Protein AF-A0AAU6RPE7-F1 (afdb_monomer_lite)

Secondary structure (DSSP, 8-state):
-B-BSSTT------SS-----GGGB------TTS-HHHHHHHHHH---TT-TT-SS-B--HHHHHT-------HHHHHHHH--

Radius of gyration: 13.78 Å; chains: 1; bounding box: 35×22×33 Å

Sequence (83 aa):
MSASGSIGRTIEYTGEDAYYQDSNIVWLNHNDEVINKYLKYFYKIVKWSGIEGTTIKRLYNKNILNTKIELPTVEEQYKLIFK

Structure (mmCIF, N/CA/C/O backbone):
data_AF-A0AAU6RPE7-F1
#
_entry.id   AF-A0AAU6RPE7-F1
#
loop_
_atom_site.group_PDB
_atom_site.id
_atom_site.type_symbol
_atom_site.label_atom_id
_atom_site.label_alt_id
_atom_site.label_comp_id
_atom_site.label_asym_id
_atom_site.label_entity_id
_atom_site.label_seq_id
_atom_site.pdbx_PDB_ins_code
_atom_site.Cartn_x
_atom_site.Cartn_y
_atom_site.Cartn_z
_atom_site.occupancy
_atom_site.B_iso_or_equiv
_atom_site.auth_seq_id
_atom_site.auth_comp_id
_atom_site.auth_asym_id
_atom_site.auth_atom_id
_atom_site.pdbx_PDB_model_num
ATOM 1 N N . MET A 1 1 ? 0.166 1.659 -7.472 1.00 83.94 1 MET A N 1
ATOM 2 C CA . MET A 1 1 ? 1.514 1.824 -6.868 1.00 83.94 1 MET A CA 1
ATOM 3 C C . MET A 1 1 ? 2.580 1.753 -7.956 1.00 83.94 1 MET A C 1
ATOM 5 O O . MET A 1 1 ? 2.431 0.936 -8.854 1.00 83.94 1 MET A O 1
ATOM 9 N N . SER A 1 2 ? 3.633 2.577 -7.895 1.00 82.50 2 SER A N 1
ATOM 10 C CA . SER A 1 2 ? 4.732 2.545 -8.876 1.00 82.50 2 SER A CA 1
ATOM 11 C C . SER A 1 2 ? 5.691 1.380 -8.626 1.00 82.50 2 SER A C 1
ATOM 13 O O . SER A 1 2 ? 6.195 1.207 -7.513 1.00 82.50 2 SER A O 1
ATOM 15 N N . ALA A 1 3 ? 5.978 0.617 -9.676 1.00 82.75 3 ALA A N 1
ATOM 16 C CA . ALA A 1 3 ? 6.836 -0.562 -9.676 1.00 82.75 3 ALA A CA 1
ATOM 17 C C . ALA A 1 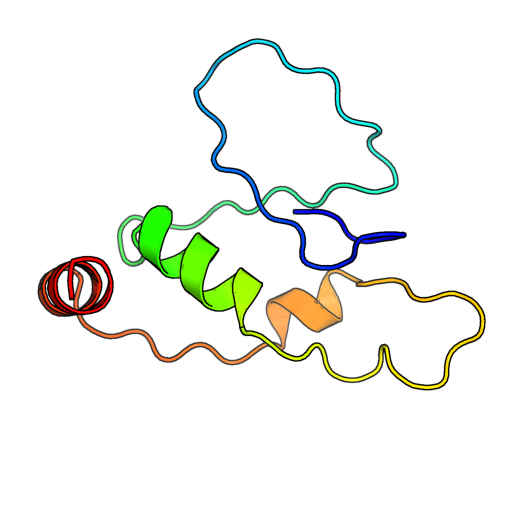3 ? 8.229 -0.323 -10.286 1.00 82.75 3 ALA A C 1
ATOM 19 O O . ALA A 1 3 ? 9.099 -1.191 -10.221 1.00 82.75 3 ALA A O 1
ATOM 20 N N . SER A 1 4 ? 8.468 0.851 -10.865 1.00 78.25 4 SER A N 1
ATOM 21 C CA . SER A 1 4 ? 9.766 1.280 -11.396 1.00 78.25 4 SER A CA 1
ATOM 22 C C . SER A 1 4 ? 9.946 2.790 -11.180 1.00 78.25 4 SER A C 1
ATOM 24 O O . SER A 1 4 ? 8.993 3.493 -10.830 1.00 78.25 4 SER A O 1
ATOM 26 N N . GLY A 1 5 ? 11.176 3.297 -11.313 1.00 81.00 5 GLY A N 1
ATOM 27 C CA . GLY A 1 5 ? 11.480 4.710 -11.055 1.00 81.00 5 GLY A CA 1
ATOM 28 C C . GLY A 1 5 ? 11.271 5.080 -9.581 1.00 81.00 5 GLY A C 1
ATOM 29 O O . GLY A 1 5 ? 12.024 4.629 -8.719 1.00 81.00 5 GLY A O 1
ATOM 30 N N . SER A 1 6 ? 10.234 5.872 -9.276 1.00 76.62 6 SER A N 1
ATOM 31 C CA . SER A 1 6 ? 9.808 6.208 -7.903 1.00 76.62 6 SER A CA 1
ATOM 32 C C . SER A 1 6 ? 9.089 5.033 -7.218 1.00 76.62 6 SER A C 1
ATOM 34 O O . SER A 1 6 ? 7.904 5.119 -6.890 1.00 76.62 6 SER A O 1
ATOM 36 N N . ILE A 1 7 ? 9.791 3.913 -7.048 1.00 81.69 7 ILE A N 1
ATOM 37 C CA . ILE A 1 7 ? 9.249 2.652 -6.518 1.00 81.69 7 ILE A CA 1
ATOM 38 C C . ILE A 1 7 ? 8.559 2.862 -5.167 1.00 81.69 7 ILE A C 1
ATOM 40 O O . ILE A 1 7 ? 9.081 3.553 -4.295 1.00 81.69 7 ILE A O 1
ATOM 44 N N . GLY A 1 8 ? 7.383 2.253 -4.998 1.00 77.81 8 GLY A N 1
ATOM 45 C CA . GLY A 1 8 ? 6.588 2.347 -3.769 1.00 77.81 8 GLY A CA 1
ATOM 46 C C . GLY A 1 8 ? 5.716 3.602 -3.679 1.00 77.81 8 GLY A C 1
ATOM 47 O O . GLY A 1 8 ? 4.866 3.695 -2.791 1.00 77.81 8 GLY A O 1
ATOM 48 N N . ARG A 1 9 ? 5.833 4.551 -4.625 1.00 82.50 9 ARG A N 1
ATOM 49 C CA . ARG A 1 9 ? 4.905 5.688 -4.704 1.00 82.50 9 ARG A CA 1
ATOM 50 C C . ARG A 1 9 ? 3.480 5.169 -4.887 1.00 82.50 9 ARG A C 1
ATOM 52 O O . ARG A 1 9 ? 3.160 4.516 -5.883 1.00 82.50 9 ARG A O 1
ATOM 59 N N . THR A 1 10 ? 2.628 5.485 -3.920 1.00 85.19 10 THR A N 1
ATOM 60 C CA . THR A 1 10 ? 1.257 4.979 -3.838 1.00 85.19 10 THR A CA 1
ATOM 61 C C . THR A 1 10 ? 0.280 6.142 -3.761 1.00 85.19 10 THR A C 1
ATOM 63 O O . THR A 1 10 ? 0.478 7.091 -2.999 1.00 85.19 10 THR A O 1
ATOM 66 N N . ILE A 1 11 ? -0.765 6.066 -4.576 1.00 82.25 11 ILE A N 1
ATOM 67 C CA . ILE A 1 11 ? -1.877 7.013 -4.630 1.00 82.25 11 ILE A CA 1
ATOM 68 C C . ILE A 1 11 ? -3.169 6.232 -4.394 1.00 82.25 11 ILE A C 1
ATOM 70 O O . ILE A 1 11 ? -3.237 5.052 -4.734 1.00 82.25 11 ILE A O 1
ATOM 74 N N . GLU A 1 12 ? -4.152 6.880 -3.775 1.00 81.75 12 GLU A N 1
ATOM 75 C CA . GLU A 1 12 ? -5.513 6.341 -3.710 1.00 81.75 12 GLU A CA 1
ATOM 76 C C . GLU A 1 12 ? -6.198 6.682 -5.025 1.00 81.75 12 GLU A C 1
ATOM 78 O O . GLU A 1 12 ? -6.072 7.810 -5.504 1.00 81.75 12 GLU A O 1
ATOM 83 N N . TYR A 1 13 ? -6.886 5.706 -5.604 1.00 79.94 13 TYR A N 1
ATOM 84 C CA . TYR A 1 13 ? -7.702 5.939 -6.780 1.00 79.94 13 TYR A CA 1
ATOM 85 C C . TYR A 1 13 ? -9.032 6.557 -6.346 1.00 79.94 13 TYR A C 1
ATOM 87 O O . TYR A 1 13 ? -9.732 5.992 -5.509 1.00 79.94 13 TYR A O 1
ATOM 95 N N . THR A 1 14 ? -9.353 7.733 -6.879 1.00 80.12 14 THR A N 1
ATOM 96 C CA . THR A 1 14 ? -10.537 8.525 -6.503 1.00 80.12 14 THR A CA 1
ATOM 97 C C . THR A 1 14 ? -11.752 8.257 -7.393 1.00 80.12 14 THR A C 1
ATOM 99 O O . THR A 1 14 ? -12.788 8.880 -7.191 1.00 80.12 14 THR A O 1
ATOM 102 N N . GLY A 1 15 ? -11.650 7.330 -8.353 1.00 77.75 15 GLY A N 1
ATOM 103 C CA . GLY A 1 15 ? -12.713 7.045 -9.325 1.00 77.75 15 GLY A CA 1
ATOM 104 C C . GLY A 1 15 ? -12.717 7.973 -10.543 1.00 77.75 15 GLY A C 1
ATOM 105 O O . GLY A 1 15 ? -13.567 7.822 -11.411 1.00 77.75 15 GLY A O 1
ATOM 106 N N . GLU A 1 16 ? -11.780 8.919 -10.616 1.00 81.75 16 GLU A N 1
ATOM 107 C CA . GLU A 1 16 ? -11.614 9.802 -11.771 1.00 81.75 16 GLU A CA 1
ATOM 108 C C . GLU A 1 16 ? -10.835 9.107 -12.895 1.00 81.75 16 GLU A C 1
ATOM 110 O O . GLU A 1 16 ? -9.988 8.238 -12.651 1.00 81.75 16 GLU A O 1
ATOM 115 N N . ASP A 1 17 ? -11.096 9.515 -14.137 1.00 76.38 17 ASP A N 1
ATOM 116 C CA . ASP A 1 17 ? -10.319 9.063 -15.286 1.00 76.38 17 ASP A CA 1
ATOM 117 C C . ASP A 1 17 ? -8.872 9.538 -15.147 1.00 76.38 17 ASP A C 1
ATOM 119 O O . ASP A 1 17 ? -8.578 10.734 -15.082 1.00 76.38 17 ASP A O 1
ATOM 123 N N . ALA A 1 18 ? -7.946 8.587 -15.111 1.00 75.56 18 ALA A N 1
ATOM 124 C CA . ALA A 1 18 ? -6.531 8.875 -14.984 1.00 75.56 18 ALA A CA 1
ATOM 125 C C . ALA A 1 18 ? -5.719 7.953 -15.890 1.00 75.56 18 ALA A C 1
ATOM 127 O O . ALA A 1 18 ? -5.910 6.738 -15.920 1.00 75.56 18 ALA A O 1
ATOM 128 N N . TYR A 1 19 ? -4.786 8.556 -16.626 1.00 74.56 19 TYR A N 1
ATOM 129 C CA . TYR A 1 19 ? -3.889 7.841 -17.521 1.00 74.56 19 TYR A CA 1
ATOM 130 C C . TYR A 1 19 ? -2.613 7.455 -16.782 1.00 74.56 19 TYR A C 1
ATOM 132 O O . TYR A 1 19 ? -1.874 8.292 -16.260 1.00 74.56 19 TYR A O 1
ATOM 140 N N . TYR A 1 20 ? -2.355 6.157 -16.765 1.00 74.00 20 TYR A N 1
ATOM 141 C CA . TYR A 1 20 ? -1.268 5.522 -16.045 1.00 74.00 20 TYR A CA 1
ATOM 142 C C . TYR A 1 20 ? -0.452 4.703 -17.045 1.00 74.00 20 TYR A C 1
ATOM 144 O O . TYR A 1 20 ? -1.014 3.960 -17.838 1.00 74.00 20 TYR A O 1
ATOM 152 N N . GLN A 1 21 ? 0.876 4.842 -17.050 1.00 70.69 21 GLN A N 1
ATOM 153 C CA . GLN A 1 21 ? 1.711 4.021 -17.929 1.00 70.69 21 GLN A CA 1
ATOM 154 C C . GLN A 1 21 ? 1.742 2.578 -17.396 1.00 70.69 21 GLN A C 1
ATOM 156 O O . GLN A 1 21 ? 2.401 2.294 -16.390 1.00 70.69 21 GLN A O 1
ATOM 161 N N . ASP A 1 22 ? 1.042 1.674 -18.081 1.00 66.12 22 ASP A N 1
ATOM 162 C CA . ASP A 1 22 ? 0.717 0.325 -17.593 1.00 66.12 22 ASP A CA 1
ATOM 163 C C . ASP A 1 22 ? 1.930 -0.515 -17.171 1.00 66.12 22 ASP A C 1
ATOM 165 O O . ASP A 1 22 ? 1.867 -1.279 -16.210 1.00 66.12 22 ASP A O 1
ATOM 169 N N . SER A 1 23 ? 3.087 -0.348 -17.819 1.00 70.12 23 SER A N 1
ATOM 170 C CA . SER A 1 23 ? 4.276 -1.167 -17.537 1.00 70.12 23 SER A CA 1
ATOM 171 C C . SER A 1 23 ? 4.916 -0.905 -16.167 1.00 70.12 23 SER A C 1
ATOM 173 O O . SER A 1 23 ? 5.812 -1.654 -15.752 1.00 70.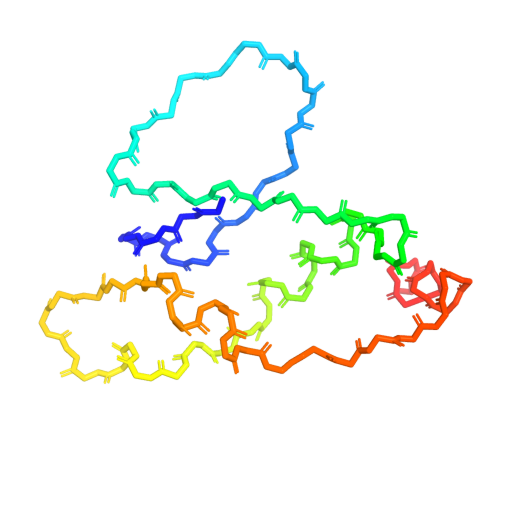12 23 SER A O 1
ATOM 175 N N . ASN A 1 24 ? 4.507 0.170 -15.487 1.00 80.25 24 ASN A N 1
ATOM 176 C CA . ASN A 1 24 ? 5.129 0.670 -14.264 1.00 80.25 24 ASN A CA 1
ATOM 177 C C . ASN A 1 24 ? 4.166 0.738 -13.079 1.00 80.25 24 ASN A C 1
ATOM 179 O O . ASN A 1 24 ? 4.587 1.155 -12.002 1.00 80.25 24 ASN A O 1
ATOM 183 N N . ILE A 1 25 ? 2.900 0.352 -13.244 1.00 82.69 25 ILE A N 1
ATOM 184 C CA . ILE A 1 25 ? 1.883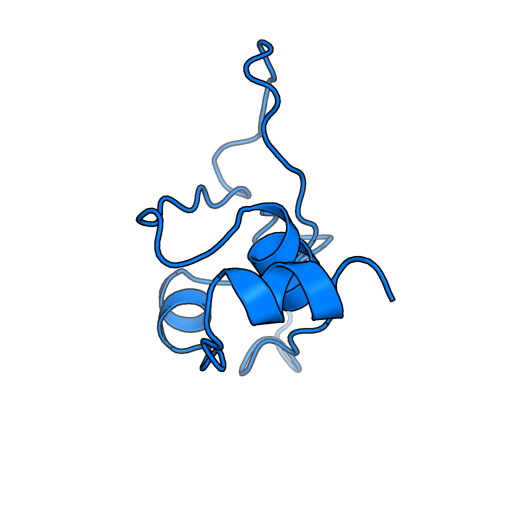 0.517 -12.207 1.00 82.69 25 ILE A CA 1
ATOM 185 C C . ILE A 1 25 ? 1.300 -0.834 -11.817 1.00 82.69 25 ILE A C 1
ATOM 187 O O . ILE A 1 25 ? 0.916 -1.641 -12.653 1.00 82.69 25 ILE A O 1
ATOM 191 N N . VAL A 1 26 ? 1.246 -1.070 -10.508 1.00 85.19 26 VAL A N 1
ATOM 192 C CA . VAL A 1 26 ? 0.557 -2.211 -9.907 1.00 85.19 26 VAL A CA 1
ATOM 193 C C . VAL A 1 26 ? -0.729 -1.718 -9.262 1.00 85.19 26 VAL A C 1
ATOM 195 O O . VAL A 1 26 ? -0.701 -0.807 -8.423 1.00 85.19 26 VAL A O 1
ATOM 198 N N . TRP A 1 27 ? -1.835 -2.344 -9.652 1.00 85.25 27 TRP A N 1
ATOM 199 C CA . TRP A 1 27 ? -3.143 -2.205 -9.026 1.00 85.25 27 TRP A CA 1
ATOM 200 C C . TRP A 1 27 ? -3.286 -3.252 -7.929 1.00 85.25 27 TRP A C 1
ATOM 202 O O . TRP A 1 27 ? -2.959 -4.420 -8.134 1.00 85.25 27 TRP A O 1
ATOM 212 N N . LEU A 1 28 ? -3.738 -2.820 -6.757 1.00 84.25 28 LEU A N 1
ATOM 213 C CA . LEU A 1 28 ? -3.962 -3.692 -5.614 1.00 84.25 28 LEU A CA 1
ATOM 214 C C . LEU A 1 28 ? -5.448 -3.689 -5.313 1.00 84.25 28 LEU A C 1
ATOM 216 O O . LEU A 1 28 ? -6.026 -2.628 -5.094 1.00 84.25 28 LEU A O 1
ATOM 220 N N . ASN A 1 29 ? -6.033 -4.878 -5.326 1.00 84.56 29 ASN A N 1
ATOM 221 C CA . ASN A 1 29 ? -7.380 -5.109 -4.846 1.00 84.56 29 ASN A CA 1
ATOM 222 C C . ASN A 1 29 ? -7.284 -5.901 -3.541 1.00 84.56 29 ASN A C 1
ATOM 224 O O . ASN A 1 29 ? -6.476 -6.828 -3.444 1.00 84.56 29 ASN A O 1
ATOM 228 N N . HIS A 1 30 ? -8.080 -5.523 -2.553 1.00 83.94 30 HIS A N 1
ATOM 229 C CA . HIS A 1 30 ? -8.168 -6.196 -1.265 1.00 83.94 30 HIS A CA 1
ATOM 230 C C . HIS A 1 30 ? -9.626 -6.217 -0.801 1.00 83.94 30 HIS A C 1
ATOM 232 O O . HIS A 1 30 ? -10.480 -5.526 -1.350 1.00 83.94 30 HIS A O 1
ATOM 238 N N . ASN A 1 31 ? -9.909 -7.046 0.194 1.00 85.00 31 ASN A N 1
ATOM 239 C CA . ASN A 1 31 ? -11.204 -7.119 0.864 1.00 85.00 31 ASN A CA 1
ATOM 240 C C . ASN A 1 31 ? -11.340 -6.023 1.940 1.00 85.00 31 ASN A C 1
ATOM 242 O O . ASN A 1 31 ? -10.389 -5.300 2.236 1.00 85.00 31 ASN A O 1
ATOM 246 N N . ASP A 1 32 ? -12.505 -5.931 2.577 1.00 83.06 32 ASP A N 1
ATOM 247 C CA . ASP A 1 32 ? -12.801 -4.908 3.595 1.00 83.06 32 ASP A CA 1
ATOM 248 C C . ASP A 1 32 ? -12.062 -5.110 4.939 1.00 83.06 32 ASP A C 1
ATOM 250 O O . ASP A 1 32 ? -12.292 -4.376 5.899 1.00 83.06 32 ASP A O 1
ATOM 254 N N . GLU A 1 33 ? -11.157 -6.091 5.030 1.00 85.94 33 GLU A N 1
ATOM 255 C CA . GLU A 1 33 ? -10.334 -6.336 6.223 1.00 85.94 33 GLU A CA 1
ATOM 256 C C . GLU A 1 33 ? -9.214 -5.298 6.382 1.00 85.94 33 GLU A C 1
ATOM 258 O O . GLU A 1 33 ? -8.706 -5.080 7.483 1.00 85.94 33 GLU A O 1
ATOM 263 N N . VAL A 1 34 ? -8.835 -4.634 5.288 1.00 88.38 34 VAL A N 1
ATOM 264 C CA . VAL A 1 34 ? -7.833 -3.566 5.247 1.00 88.38 34 VAL A CA 1
ATOM 265 C C . VAL A 1 34 ? -8.490 -2.284 4.768 1.00 88.38 34 VAL A C 1
ATOM 267 O O . VAL A 1 34 ? -9.190 -2.279 3.764 1.00 88.38 34 VAL A O 1
ATOM 270 N N . ILE A 1 35 ? -8.205 -1.158 5.418 1.00 89.62 35 ILE A N 1
ATOM 271 C CA . ILE A 1 35 ? -8.627 0.150 4.906 1.00 89.62 35 ILE A CA 1
ATOM 272 C C . ILE A 1 35 ? -7.586 0.715 3.929 1.00 89.62 35 ILE A C 1
ATOM 274 O O . ILE A 1 35 ? -6.385 0.720 4.208 1.00 89.62 35 ILE A O 1
ATOM 278 N N . ASN A 1 36 ? -8.048 1.279 2.805 1.00 88.12 36 ASN A N 1
ATOM 279 C CA . ASN A 1 36 ? -7.199 1.862 1.749 1.00 88.12 36 ASN A CA 1
ATOM 280 C C . ASN A 1 36 ? -6.107 2.795 2.298 1.00 88.12 36 ASN A C 1
ATOM 282 O O . ASN A 1 36 ? -4.942 2.738 1.895 1.00 88.12 36 ASN A O 1
ATOM 286 N N . LYS A 1 37 ? -6.478 3.655 3.255 1.00 88.06 37 LYS A N 1
ATOM 287 C CA . LYS A 1 37 ? -5.548 4.595 3.887 1.00 88.06 37 LYS A CA 1
ATOM 288 C C . LYS A 1 37 ? -4.456 3.871 4.682 1.00 88.06 37 LYS A C 1
ATOM 290 O O . LYS A 1 37 ? -3.299 4.271 4.580 1.00 88.06 37 LYS A O 1
ATOM 295 N N . TYR A 1 38 ? -4.785 2.803 5.415 1.00 89.50 38 TYR A N 1
ATOM 296 C CA . TYR A 1 38 ? -3.811 2.012 6.182 1.00 89.50 38 TYR A CA 1
ATOM 297 C C . TYR A 1 38 ? -2.791 1.396 5.237 1.00 89.50 38 TYR A C 1
ATOM 299 O O . TYR A 1 38 ? -1.587 1.594 5.391 1.00 89.50 38 TYR A O 1
ATOM 307 N N . LEU A 1 39 ? -3.289 0.747 4.185 1.00 88.69 39 LEU A N 1
ATOM 308 C CA . LEU A 1 39 ? -2.466 0.101 3.176 1.00 88.69 39 LEU A CA 1
ATOM 309 C C . LEU A 1 39 ? -1.539 1.095 2.461 1.00 88.69 39 LEU A C 1
ATOM 311 O O . LEU A 1 39 ? -0.359 0.825 2.242 1.00 88.69 39 LEU A O 1
ATOM 315 N N . LYS A 1 40 ? -2.043 2.292 2.150 1.00 87.88 40 LYS A N 1
ATOM 316 C CA . LYS A 1 40 ? -1.242 3.380 1.580 1.00 87.88 40 LYS A CA 1
ATOM 317 C C . LYS A 1 40 ? -0.147 3.862 2.528 1.00 87.88 40 LYS A C 1
ATOM 319 O O . LYS A 1 40 ? 0.962 4.120 2.065 1.00 87.88 40 LYS A O 1
ATOM 324 N N . TYR A 1 41 ? -0.435 4.017 3.822 1.00 87.56 41 TYR A N 1
ATOM 325 C CA . TYR A 1 41 ? 0.585 4.370 4.815 1.00 87.56 41 TYR A CA 1
ATOM 326 C C . TYR A 1 41 ? 1.631 3.267 4.953 1.00 87.56 41 TYR A C 1
ATOM 328 O O . TYR A 1 41 ? 2.823 3.562 4.918 1.00 87.56 41 TYR A O 1
ATOM 336 N N . PHE A 1 42 ? 1.199 2.009 5.009 1.00 88.81 42 PHE A N 1
ATOM 337 C CA . PHE A 1 42 ? 2.080 0.851 5.040 1.00 88.81 42 PHE A CA 1
ATOM 338 C C . PHE A 1 42 ? 3.041 0.843 3.842 1.00 88.81 42 PHE A C 1
ATOM 340 O O . PHE A 1 42 ? 4.257 0.869 4.021 1.00 88.81 42 PHE A O 1
ATOM 347 N N . TYR A 1 43 ? 2.537 0.939 2.608 1.00 87.62 43 TYR A N 1
ATOM 348 C CA . TYR A 1 43 ? 3.398 0.937 1.419 1.00 87.62 43 TYR A CA 1
ATOM 349 C C . TYR A 1 43 ? 4.321 2.155 1.289 1.00 87.62 43 TYR A C 1
ATOM 351 O O . TYR A 1 43 ? 5.307 2.082 0.556 1.00 87.62 43 TYR A O 1
ATOM 359 N N . LYS A 1 44 ? 4.054 3.258 2.002 1.00 84.00 44 LYS A N 1
ATOM 360 C CA . LYS A 1 44 ? 4.998 4.385 2.091 1.00 84.00 44 LYS A CA 1
ATOM 361 C C . LYS A 1 44 ? 6.224 4.069 2.951 1.00 84.00 44 LYS A C 1
ATOM 363 O O . LYS A 1 44 ? 7.276 4.649 2.700 1.00 84.00 44 LYS A O 1
ATOM 368 N N . ILE A 1 45 ? 6.086 3.214 3.965 1.00 85.44 45 ILE A N 1
ATOM 369 C CA . ILE A 1 45 ? 7.155 2.915 4.935 1.00 85.44 45 ILE A CA 1
ATOM 370 C C . ILE A 1 45 ? 7.849 1.573 4.678 1.00 85.44 45 ILE A C 1
ATOM 372 O O . ILE A 1 45 ? 8.956 1.351 5.168 1.00 85.44 45 ILE A O 1
ATOM 376 N N . VAL A 1 46 ? 7.220 0.680 3.909 1.00 86.31 46 VAL A N 1
ATOM 377 C CA . VAL A 1 46 ? 7.778 -0.628 3.557 1.00 86.31 46 VAL A CA 1
ATOM 378 C C . VAL A 1 46 ? 9.124 -0.487 2.855 1.00 86.31 46 VAL A C 1
ATOM 380 O O . VAL A 1 46 ? 9.270 0.210 1.849 1.00 86.31 46 VAL A O 1
ATOM 383 N N . LYS A 1 47 ? 10.102 -1.249 3.351 1.00 82.25 47 LYS A N 1
ATOM 384 C CA . LYS A 1 47 ? 11.355 -1.507 2.646 1.00 82.25 47 LYS A CA 1
ATOM 385 C C . LYS A 1 47 ? 11.210 -2.779 1.825 1.00 82.25 47 LYS A C 1
ATOM 387 O O . LYS A 1 47 ? 11.034 -3.870 2.363 1.00 82.25 47 LYS A O 1
ATOM 392 N N . TRP A 1 48 ? 11.286 -2.636 0.511 1.00 83.06 48 TRP A N 1
ATOM 393 C CA . TRP A 1 48 ? 11.128 -3.748 -0.414 1.00 83.06 48 TRP A CA 1
ATOM 394 C C . TRP A 1 48 ? 12.385 -4.617 -0.464 1.00 83.06 48 TRP A C 1
ATOM 396 O O . TRP A 1 48 ? 13.448 -4.174 -0.903 1.00 83.06 48 TRP A O 1
ATOM 406 N N . SER A 1 49 ? 12.252 -5.879 -0.061 1.00 77.69 49 SER A N 1
ATOM 407 C CA . SER A 1 49 ? 13.353 -6.840 -0.134 1.00 77.69 49 SER A CA 1
ATOM 408 C C . SER A 1 49 ? 13.754 -7.129 -1.585 1.00 77.69 49 SER A C 1
ATOM 410 O O . SER A 1 49 ? 12.894 -7.324 -2.452 1.00 77.69 49 SER A O 1
ATOM 412 N N . GLY A 1 50 ? 15.064 -7.178 -1.844 1.00 72.94 50 GLY A N 1
ATOM 413 C CA . GLY A 1 50 ? 15.631 -7.565 -3.139 1.00 72.94 50 GLY A CA 1
ATOM 414 C C . GLY A 1 50 ? 15.624 -6.479 -4.220 1.00 72.94 50 GLY A C 1
ATOM 415 O O . GLY A 1 50 ? 15.836 -6.801 -5.386 1.00 72.94 50 GLY A O 1
ATOM 416 N N . ILE A 1 51 ? 15.370 -5.214 -3.861 1.00 74.94 51 ILE A N 1
ATOM 417 C CA . ILE A 1 51 ? 15.484 -4.068 -4.787 1.00 74.94 51 ILE A CA 1
ATOM 418 C C . ILE A 1 51 ? 16.854 -3.381 -4.671 1.00 74.94 51 ILE A C 1
ATOM 420 O O . ILE A 1 51 ? 17.374 -2.845 -5.654 1.00 74.94 51 ILE A O 1
ATOM 424 N N . GLU A 1 52 ? 17.461 -3.408 -3.485 1.00 68.25 52 GLU A N 1
ATOM 425 C CA . GLU A 1 52 ? 18.781 -2.829 -3.234 1.00 68.25 52 GLU A CA 1
ATOM 426 C C . GLU A 1 52 ? 19.880 -3.645 -3.942 1.00 68.25 52 GLU A C 1
ATOM 428 O O . GLU A 1 52 ? 19.900 -4.870 -3.866 1.00 68.25 52 GLU A O 1
ATOM 433 N N . GLY A 1 53 ? 20.780 -2.966 -4.665 1.00 64.75 53 GLY A N 1
ATOM 434 C CA . GLY A 1 53 ? 21.927 -3.591 -5.345 1.00 64.75 53 GLY A CA 1
ATOM 435 C C . GLY A 1 53 ? 21.727 -3.983 -6.816 1.00 64.75 53 GLY A C 1
ATOM 436 O O . GLY A 1 53 ? 22.654 -4.501 -7.429 1.00 64.75 53 GLY A O 1
ATOM 437 N N . THR A 1 54 ? 20.561 -3.719 -7.416 1.00 65.00 54 THR A N 1
ATOM 438 C CA . THR A 1 54 ? 20.310 -4.001 -8.844 1.00 65.00 54 THR A CA 1
ATOM 439 C C . THR A 1 54 ? 20.474 -2.750 -9.717 1.00 65.00 54 THR A C 1
ATOM 441 O O . THR A 1 54 ? 20.082 -1.651 -9.321 1.00 65.00 54 THR A O 1
ATOM 444 N N . THR A 1 55 ? 21.029 -2.905 -10.928 1.00 69.88 55 THR A N 1
ATOM 445 C CA . THR A 1 55 ? 21.172 -1.810 -11.914 1.00 69.88 55 THR A CA 1
ATOM 446 C C . THR A 1 55 ? 19.814 -1.279 -12.374 1.00 69.88 55 THR A C 1
ATOM 448 O O . THR A 1 55 ? 19.654 -0.083 -12.605 1.00 69.88 55 THR A O 1
ATOM 451 N N . ILE A 1 56 ? 18.813 -2.161 -12.461 1.00 69.06 56 ILE A N 1
ATOM 452 C CA . ILE A 1 56 ? 17.425 -1.811 -12.767 1.00 69.06 56 ILE A CA 1
ATOM 453 C C . ILE A 1 56 ? 16.587 -2.097 -11.528 1.00 69.06 56 ILE A C 1
ATOM 455 O O . ILE A 1 56 ? 16.189 -3.234 -11.275 1.00 69.06 56 ILE A O 1
ATOM 459 N N . LYS A 1 57 ? 16.284 -1.043 -10.770 1.00 74.19 57 LYS A N 1
ATOM 460 C CA . LYS A 1 57 ? 15.382 -1.142 -9.625 1.00 74.19 57 LYS A CA 1
ATOM 461 C C . LYS A 1 57 ? 13.958 -1.376 -10.140 1.00 74.19 57 LYS A C 1
ATOM 463 O O . LYS A 1 57 ? 13.366 -0.495 -10.769 1.00 74.19 57 LYS A O 1
ATOM 468 N N . ARG A 1 58 ? 13.414 -2.568 -9.883 1.00 82.81 58 ARG A N 1
ATOM 469 C CA . ARG A 1 58 ? 12.042 -2.949 -10.242 1.00 82.81 58 ARG A CA 1
ATOM 470 C C . ARG A 1 58 ? 11.394 -3.738 -9.110 1.00 82.81 58 ARG A C 1
ATOM 472 O O . ARG A 1 58 ? 11.995 -4.657 -8.561 1.00 82.81 58 ARG A O 1
ATOM 479 N N . LEU A 1 59 ? 10.163 -3.373 -8.779 1.00 84.62 59 LEU A N 1
ATOM 480 C CA . LEU A 1 59 ? 9.310 -4.082 -7.836 1.00 84.62 59 LEU A CA 1
ATOM 481 C C . LEU A 1 59 ? 8.440 -5.069 -8.618 1.00 84.62 59 LEU A C 1
ATOM 483 O O . LEU A 1 59 ? 7.652 -4.663 -9.469 1.00 84.62 59 LEU A O 1
ATOM 487 N N . TYR A 1 60 ? 8.589 -6.363 -8.352 1.00 85.25 60 TYR A N 1
ATOM 488 C CA . TYR A 1 60 ? 7.771 -7.397 -8.985 1.00 85.25 60 TYR A CA 1
ATOM 489 C C . TYR A 1 60 ? 6.606 -7.798 -8.077 1.00 85.25 60 TYR A C 1
ATOM 491 O O . TYR A 1 60 ? 6.692 -7.675 -6.856 1.00 85.25 60 TYR A O 1
ATOM 499 N N . ASN A 1 61 ? 5.552 -8.379 -8.658 1.00 84.56 61 ASN A N 1
ATOM 500 C CA . ASN A 1 61 ? 4.386 -8.864 -7.907 1.00 84.56 61 ASN A CA 1
ATOM 501 C C . ASN A 1 61 ? 4.781 -9.800 -6.757 1.00 84.56 61 ASN A C 1
ATOM 503 O O . ASN A 1 61 ? 4.255 -9.672 -5.659 1.00 84.56 61 ASN A O 1
ATOM 507 N N . LYS A 1 62 ? 5.779 -10.671 -6.965 1.00 86.25 62 LYS A N 1
ATOM 508 C CA . LYS A 1 62 ? 6.307 -11.550 -5.910 1.00 86.25 62 LYS A CA 1
ATOM 509 C C . LYS A 1 62 ? 6.841 -10.783 -4.696 1.00 86.25 62 LYS A C 1
ATOM 511 O O . LYS A 1 62 ? 6.676 -11.243 -3.576 1.00 86.25 62 LYS A O 1
ATOM 516 N N . ASN A 1 63 ? 7.479 -9.626 -4.896 1.00 87.31 63 ASN A N 1
ATOM 517 C CA . ASN A 1 63 ? 7.996 -8.820 -3.791 1.00 87.31 63 ASN A CA 1
ATOM 518 C C . ASN A 1 63 ? 6.832 -8.252 -2.975 1.00 87.31 63 ASN A C 1
ATOM 520 O O . ASN A 1 63 ? 6.892 -8.251 -1.751 1.00 87.31 63 ASN A O 1
ATOM 524 N N . ILE A 1 64 ? 5.765 -7.824 -3.657 1.00 87.00 64 ILE A N 1
ATOM 525 C CA . ILE A 1 64 ? 4.562 -7.275 -3.028 1.00 87.00 64 ILE A CA 1
ATOM 526 C C . ILE A 1 64 ? 3.819 -8.356 -2.247 1.00 87.00 64 ILE A C 1
ATOM 528 O O . ILE A 1 64 ? 3.558 -8.171 -1.065 1.00 87.00 64 ILE A O 1
ATOM 532 N N . LEU A 1 65 ? 3.554 -9.504 -2.874 1.00 86.00 65 LEU A N 1
ATOM 533 C CA . LEU A 1 65 ? 2.831 -10.620 -2.258 1.00 86.00 65 LEU A CA 1
ATOM 534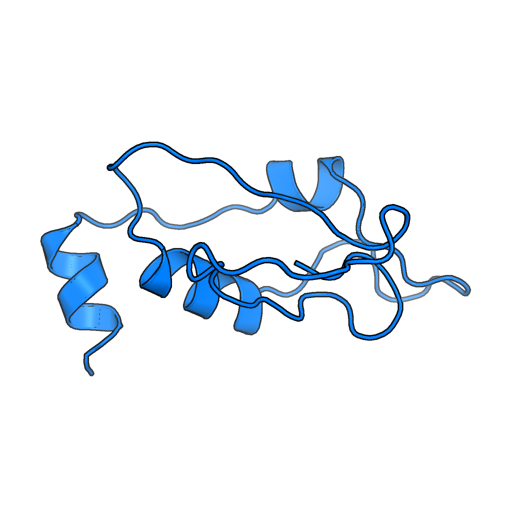 C C . LEU A 1 65 ? 3.589 -11.246 -1.078 1.00 86.00 65 LEU A C 1
ATOM 536 O O . LEU A 1 65 ? 2.969 -11.694 -0.123 1.00 86.00 65 LEU A O 1
ATOM 540 N N . ASN A 1 66 ? 4.924 -11.249 -1.117 1.00 87.19 66 ASN A N 1
ATOM 541 C CA . ASN A 1 66 ? 5.748 -11.769 -0.021 1.00 87.19 66 ASN A CA 1
ATOM 542 C C . ASN A 1 66 ? 6.004 -10.738 1.091 1.00 87.19 66 ASN A C 1
ATOM 544 O O . ASN A 1 66 ? 6.655 -11.064 2.087 1.00 87.19 66 ASN A O 1
ATOM 548 N N . THR A 1 67 ? 5.550 -9.492 0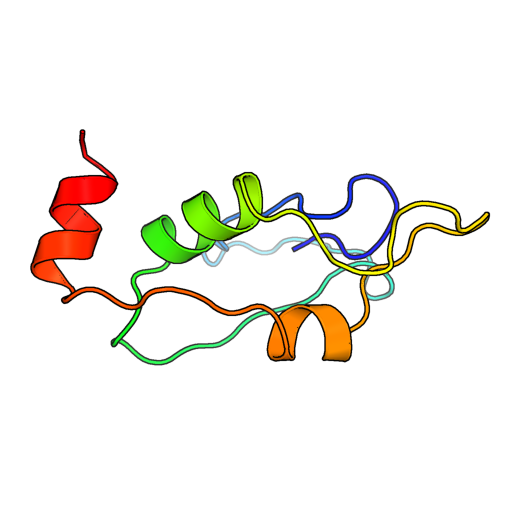.927 1.00 88.31 67 THR A N 1
ATOM 549 C CA . THR A 1 67 ? 5.702 -8.467 1.960 1.00 88.31 67 THR A CA 1
ATOM 550 C C . THR A 1 67 ? 4.734 -8.767 3.096 1.00 88.31 67 THR A C 1
ATOM 552 O O . THR A 1 67 ? 3.520 -8.748 2.912 1.00 88.31 67 THR A O 1
ATOM 555 N N . LYS A 1 68 ? 5.277 -9.038 4.284 1.00 88.56 68 LYS A N 1
ATOM 556 C CA . LYS A 1 68 ? 4.473 -9.256 5.487 1.00 88.56 68 LYS A CA 1
ATOM 557 C C . LYS A 1 68 ? 3.909 -7.929 5.976 1.00 88.56 68 LYS A C 1
ATOM 559 O O . LYS A 1 68 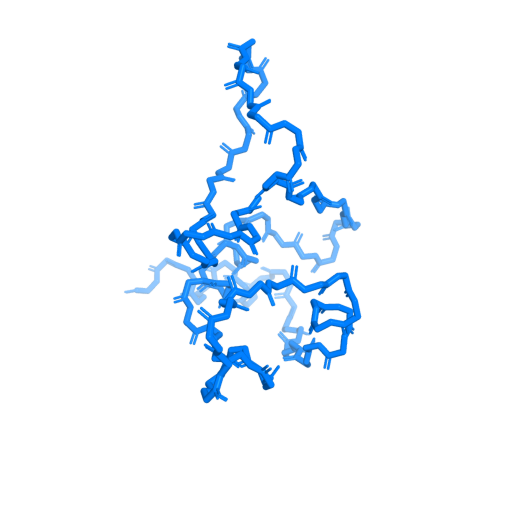? 4.660 -6.971 6.141 1.00 88.56 68 LYS A O 1
ATOM 564 N N . ILE A 1 69 ? 2.609 -7.913 6.229 1.00 88.12 69 ILE A N 1
ATOM 565 C CA . ILE A 1 69 ? 1.878 -6.801 6.829 1.00 88.12 69 ILE A CA 1
ATOM 566 C C . ILE A 1 69 ? 1.264 -7.292 8.139 1.00 88.12 69 ILE A C 1
ATOM 568 O O . ILE A 1 69 ? 0.719 -8.395 8.195 1.00 88.12 69 ILE A O 1
ATOM 572 N N . GLU A 1 70 ? 1.390 -6.501 9.199 1.00 88.12 70 GLU A N 1
ATOM 573 C CA . GLU A 1 70 ? 0.607 -6.722 10.412 1.00 88.12 70 GLU A CA 1
ATOM 574 C C . GLU A 1 70 ? -0.806 -6.219 10.145 1.00 88.12 70 GLU A C 1
ATOM 576 O O . GLU A 1 70 ? -0.981 -5.091 9.686 1.00 88.12 70 GLU A O 1
ATOM 581 N N . LEU A 1 71 ? -1.805 -7.064 10.388 1.00 88.69 71 LEU A N 1
ATOM 582 C CA . LEU A 1 71 ? -3.196 -6.740 10.107 1.00 88.69 71 LEU A CA 1
ATOM 583 C C . LEU A 1 71 ? -3.969 -6.568 11.421 1.00 88.69 71 LEU A C 1
ATOM 585 O O . LEU A 1 71 ? -4.551 -7.538 11.910 1.00 88.69 71 LEU A O 1
ATOM 589 N N . PRO A 1 72 ? -3.948 -5.367 12.029 1.00 88.38 72 PRO A N 1
ATOM 590 C CA . PRO A 1 72 ? -4.761 -5.087 13.201 1.00 88.38 72 PRO A CA 1
ATOM 591 C C . PRO A 1 72 ? -6.235 -4.955 12.799 1.00 88.38 72 PRO A C 1
ATOM 593 O O . PRO A 1 72 ? -6.572 -4.861 11.614 1.00 88.38 72 PRO A O 1
ATOM 596 N N . THR A 1 73 ? -7.134 -4.926 13.779 1.00 91.56 73 THR A N 1
ATOM 597 C CA . THR A 1 73 ? -8.571 -4.766 13.514 1.00 91.56 73 THR A CA 1
ATOM 598 C C . THR A 1 73 ? -8.862 -3.447 12.790 1.00 91.56 73 THR A C 1
ATOM 600 O O . THR A 1 73 ? -8.112 -2.479 12.913 1.00 91.56 73 THR A O 1
ATOM 603 N N . VAL A 1 74 ? -9.973 -3.365 12.051 1.00 88.56 74 VAL A N 1
ATOM 604 C CA . VAL A 1 74 ? -10.358 -2.139 11.321 1.00 88.56 74 VAL A CA 1
ATOM 605 C C . VAL A 1 74 ? -10.408 -0.913 12.248 1.00 88.56 74 VAL A C 1
ATOM 607 O O . VAL A 1 74 ? -9.961 0.172 11.875 1.00 88.56 74 VAL A O 1
ATOM 610 N N . GLU A 1 75 ? -10.880 -1.083 13.486 1.00 88.88 75 GLU A N 1
ATOM 611 C CA . GLU A 1 75 ? -10.913 -0.010 14.487 1.00 88.88 75 GLU A CA 1
ATOM 612 C C . GLU A 1 75 ? -9.502 0.482 14.860 1.00 88.88 75 GLU A C 1
ATOM 614 O O . GLU A 1 75 ? -9.247 1.687 14.939 1.00 88.88 75 GLU A O 1
ATOM 619 N N . GLU A 1 76 ? -8.558 -0.438 15.055 1.00 88.44 76 GLU A N 1
ATOM 620 C CA . GLU A 1 76 ? -7.157 -0.113 15.333 1.00 88.44 76 GLU A CA 1
ATOM 621 C C . GLU A 1 76 ? -6.466 0.519 14.124 1.00 88.44 76 GLU A C 1
ATOM 623 O O . GLU A 1 76 ? -5.705 1.473 14.290 1.00 88.44 76 GLU A O 1
ATOM 628 N N . GLN A 1 77 ? -6.766 0.058 12.906 1.00 89.12 77 GLN A N 1
ATOM 629 C CA . GLN A 1 77 ? -6.253 0.669 11.679 1.00 89.12 77 GLN A CA 1
ATOM 630 C C . GLN A 1 77 ? -6.647 2.150 11.600 1.00 89.12 77 GLN A C 1
ATOM 632 O O . GLN A 1 77 ? -5.800 2.992 11.298 1.00 89.12 77 GLN A O 1
ATOM 637 N N . TYR A 1 78 ? -7.896 2.502 11.932 1.00 87.38 78 TYR A N 1
ATOM 638 C CA . TYR A 1 78 ? -8.310 3.905 12.008 1.00 87.38 78 TYR A CA 1
ATOM 639 C C . TYR A 1 78 ? -7.537 4.678 13.083 1.00 87.38 78 TYR A C 1
ATOM 641 O O . TYR A 1 78 ? -7.026 5.762 12.796 1.00 87.38 78 TYR A O 1
ATOM 649 N N . LYS A 1 79 ? -7.379 4.120 14.291 1.00 87.56 79 LYS A N 1
ATOM 650 C CA . LYS A 1 79 ? -6.604 4.762 15.372 1.00 87.56 79 LYS A CA 1
ATOM 651 C C . LYS A 1 79 ? -5.155 5.045 14.965 1.00 87.56 79 LYS A C 1
ATOM 653 O O . LYS A 1 79 ? -4.621 6.083 15.336 1.00 87.56 79 LYS A O 1
ATOM 658 N N . LEU A 1 80 ? -4.527 4.151 14.201 1.00 83.25 80 LEU A N 1
ATOM 659 C CA . LEU A 1 80 ? -3.140 4.300 13.747 1.00 83.25 80 LEU A CA 1
ATOM 660 C C . LEU A 1 80 ? -2.965 5.358 12.649 1.00 83.25 80 LEU A C 1
ATOM 662 O O . LEU A 1 80 ? -1.903 5.965 12.564 1.00 83.25 80 LEU A O 1
ATOM 666 N N . ILE A 1 81 ? -3.982 5.586 11.814 1.00 80.38 81 ILE A N 1
ATOM 667 C CA . ILE A 1 81 ? -3.929 6.587 10.732 1.00 80.38 81 ILE A CA 1
ATOM 668 C C . ILE A 1 81 ? -4.200 8.000 11.241 1.00 80.38 81 ILE A C 1
ATOM 670 O O . ILE A 1 81 ? -3.677 8.961 10.684 1.00 80.38 81 ILE A O 1
ATOM 674 N N . PHE A 1 82 ? -5.061 8.131 12.249 1.00 69.31 82 PHE A N 1
ATOM 675 C CA . PHE A 1 82 ? -5.511 9.421 12.777 1.00 69.31 82 PHE A CA 1
ATOM 676 C C . PHE A 1 82 ? -4.687 9.926 13.970 1.00 69.31 82 PHE A C 1
ATOM 678 O O . PHE A 1 82 ? -5.105 10.869 14.642 1.00 69.31 82 PHE A O 1
ATOM 685 N N . LYS A 1 83 ? -3.538 9.303 14.233 1.00 56.31 83 LYS A N 1
ATOM 686 C CA . LYS A 1 83 ? -2.581 9.724 15.255 1.00 56.31 83 LYS A CA 1
ATOM 687 C C . LYS A 1 83 ? -1.502 10.614 14.649 1.00 56.31 83 LYS A C 1
ATOM 689 O O . LYS A 1 83 ? -1.142 11.601 15.324 1.00 56.31 83 LYS A O 1
#

InterPro domains:
  IPR000055 Type I restriction modification DNA specificity domain [PF01420] (3-78)
  IPR044946 Type I restriction modification DNA specificity domain superfamily [G3DSA:3.90.220.20] (2-71)

Organism: NCBI:txid3039389

pLDDT: mean 81.9, std 7.09, range [56.31, 91.56]

Foldseek 3Di:
DFFFDPHLDDDDDPVDDDDDDVVGDDDDDDDPLDDPLLVNVCSVPDDFPPQPPDPTRGHDPVSVVPDDDDRDGPVVSVVVRVD